Protein AF-X1NTW1-F1 (afdb_monomer_lite)

pLDDT: mean 96.29, std 2.19, range [83.81, 98.12]

Organism: NCBI:txid412755

Foldseek 3Di:
DELVLQDDPPPPLVVDAADEDDPVCVVVVVVVVVVQVVSQVVCCVVPVDHDGDDQSRNPHRYD

Secondary structure (DSSP, 8-state):
--GGGSPPTT-GGGGSPPBPPPGGGHHHHHHHHHHHHHHHHHHHHHHS------GGGGT--B-

InterPro domains:
  IPR023635 Peptide deformylase [PF01327] (5-63)
  IPR036821 Peptide deformylase superfamily [G3DSA:3.90.45.10] (1-63)
  IPR036821 Peptide deformylase superfamily [SSF56420] (4-63)

Radius of gyration: 12.17 Å; chains: 1; bounding box: 26×25×32 Å

Structure (mmCIF, N/CA/C/O backbone):
data_AF-X1NTW1-F1
#
_entry.id   AF-X1NTW1-F1
#
loop_
_atom_site.group_PDB
_atom_site.id
_atom_site.type_symbol
_atom_site.label_atom_id
_atom_site.label_alt_id
_atom_site.label_comp_id
_atom_site.label_asym_id
_atom_site.label_entity_id
_atom_site.label_seq_id
_atom_site.pdbx_PDB_ins_code
_atom_site.Cartn_x
_atom_site.Cartn_y
_atom_site.Cartn_z
_atom_site.occupancy
_atom_site.B_iso_or_equiv
_atom_site.auth_seq_id
_atom_site.auth_comp_id
_atom_site.auth_asym_id
_atom_site.auth_atom_id
_atom_site.pdbx_PDB_model_num
ATOM 1 N N . MET A 1 1 ? 9.898 3.558 3.447 1.00 83.81 1 MET A N 1
ATOM 2 C CA . MET A 1 1 ? 9.492 2.211 3.027 1.00 83.81 1 MET A CA 1
ATOM 3 C C . MET A 1 1 ? 10.025 1.984 1.623 1.00 83.81 1 MET A C 1
ATOM 5 O O . MET A 1 1 ? 9.948 2.935 0.853 1.00 83.81 1 MET A O 1
ATOM 9 N N . PRO A 1 2 ? 10.620 0.820 1.329 1.00 90.25 2 PRO A N 1
ATOM 10 C CA . PRO A 1 2 ? 11.180 0.483 0.024 1.00 90.25 2 PRO A CA 1
ATOM 11 C C . PRO A 1 2 ? 10.130 -0.096 -0.936 1.00 90.25 2 PRO A C 1
ATOM 13 O O . PRO A 1 2 ? 9.098 -0.614 -0.509 1.00 90.25 2 PRO A O 1
ATOM 16 N N . LEU A 1 3 ? 10.430 -0.101 -2.240 1.00 93.38 3 LEU A N 1
ATOM 17 C CA . LEU A 1 3 ? 9.557 -0.682 -3.276 1.00 93.38 3 LEU A CA 1
ATOM 18 C C . LEU A 1 3 ? 9.205 -2.163 -3.056 1.00 93.38 3 LEU A C 1
ATOM 20 O O . LEU A 1 3 ? 8.183 -2.626 -3.558 1.00 93.38 3 LEU A O 1
ATOM 24 N N . SER A 1 4 ? 10.030 -2.916 -2.322 1.00 92.12 4 SER A N 1
ATOM 25 C CA . SER A 1 4 ? 9.768 -4.321 -1.986 1.00 92.12 4 SER A CA 1
ATOM 26 C C . SER A 1 4 ? 8.576 -4.518 -1.045 1.00 92.12 4 SER A C 1
ATOM 28 O O . SER A 1 4 ? 8.062 -5.631 -0.971 1.00 92.12 4 SER A O 1
ATOM 30 N N . GLU A 1 5 ? 8.107 -3.465 -0.367 1.00 91.31 5 GLU A N 1
ATOM 31 C CA . GLU A 1 5 ? 6.889 -3.511 0.455 1.00 91.31 5 GLU A CA 1
ATOM 32 C C . GLU A 1 5 ? 5.599 -3.458 -0.379 1.00 91.31 5 GLU A C 1
ATOM 34 O O . GLU A 1 5 ? 4.516 -3.707 0.152 1.00 91.31 5 GLU A O 1
ATOM 39 N N . ILE A 1 6 ? 5.689 -3.172 -1.686 1.00 96.44 6 ILE A N 1
ATOM 40 C CA . ILE A 1 6 ? 4.526 -3.205 -2.575 1.00 96.44 6 ILE A CA 1
ATOM 41 C C . ILE A 1 6 ? 4.103 -4.662 -2.785 1.00 96.44 6 ILE A C 1
ATOM 43 O O . ILE A 1 6 ? 4.788 -5.451 -3.445 1.00 96.44 6 ILE A O 1
ATOM 47 N N . ARG A 1 7 ? 2.933 -5.007 -2.249 1.00 96.81 7 ARG A N 1
ATOM 48 C CA . ARG A 1 7 ? 2.305 -6.320 -2.412 1.00 96.81 7 ARG A CA 1
ATOM 49 C C . ARG A 1 7 ? 1.968 -6.568 -3.876 1.00 96.81 7 ARG A C 1
ATOM 51 O O . ARG A 1 7 ? 1.485 -5.685 -4.588 1.00 96.81 7 ARG A O 1
ATOM 58 N N . LYS A 1 8 ? 2.216 -7.797 -4.319 1.00 96.25 8 LYS A N 1
ATOM 59 C CA . LYS A 1 8 ? 1.974 -8.238 -5.695 1.00 96.25 8 LYS A CA 1
ATOM 60 C C . LYS A 1 8 ? 0.623 -8.935 -5.807 1.00 96.25 8 LYS A C 1
ATOM 62 O O . LYS A 1 8 ? 0.048 -9.376 -4.812 1.00 96.25 8 LYS A O 1
ATOM 67 N N . LEU A 1 9 ? 0.136 -9.049 -7.039 1.00 96.44 9 LEU A N 1
ATOM 68 C CA . LEU A 1 9 ? -1.067 -9.814 -7.346 1.00 96.44 9 LEU A CA 1
ATOM 69 C C . LEU A 1 9 ? -0.964 -11.234 -6.765 1.00 96.44 9 LEU A C 1
ATOM 71 O O . LEU A 1 9 ? 0.090 -11.863 -6.843 1.00 96.44 9 LEU A O 1
ATOM 75 N N . GLY A 1 10 ? -2.059 -11.714 -6.180 1.00 96.94 10 GLY A N 1
ATOM 76 C CA . GLY A 1 10 ? -2.108 -13.003 -5.484 1.00 96.94 10 GLY A CA 1
ATOM 77 C C . GLY A 1 10 ? -1.974 -12.895 -3.965 1.00 96.94 10 GLY A C 1
ATOM 78 O O . GLY A 1 10 ? -2.340 -13.835 -3.269 1.00 96.94 10 GLY A O 1
ATOM 79 N N . ASP A 1 11 ? -1.542 -11.748 -3.431 1.00 97.56 11 ASP A N 1
ATOM 80 C CA . ASP A 1 11 ? -1.575 -11.510 -1.987 1.00 97.56 11 ASP A CA 1
ATOM 81 C C . ASP A 1 11 ? -3.035 -11.429 -1.479 1.00 97.56 11 ASP A C 1
ATOM 83 O O . ASP A 1 11 ? -3.788 -10.564 -1.944 1.00 97.56 11 ASP A O 1
ATOM 87 N N . PRO A 1 12 ? -3.458 -12.281 -0.519 1.00 97.06 12 PRO A N 1
ATOM 88 C CA . PRO A 1 12 ? -4.832 -12.308 -0.014 1.00 97.06 12 PRO A CA 1
ATOM 89 C C . PRO A 1 12 ? -5.319 -10.977 0.566 1.00 97.06 12 PRO A C 1
ATOM 91 O O . PRO A 1 12 ? -6.522 -10.717 0.584 1.00 97.06 12 PRO A O 1
ATOM 94 N N . LEU A 1 13 ? -4.412 -10.124 1.054 1.00 96.31 13 LEU A N 1
ATOM 95 C CA . LEU A 1 13 ? -4.773 -8.826 1.615 1.00 96.31 13 LEU A CA 1
ATOM 96 C C . LEU A 1 13 ? -5.381 -7.896 0.557 1.00 96.31 13 LEU A C 1
ATOM 98 O O . LEU A 1 13 ? -6.285 -7.130 0.878 1.00 96.31 13 LEU A O 1
ATOM 102 N N . LEU A 1 14 ? -4.937 -7.999 -0.702 1.00 97.81 14 LEU A N 1
ATOM 103 C CA . LEU A 1 14 ? -5.408 -7.154 -1.806 1.00 97.81 14 LEU A CA 1
ATOM 104 C C . LEU A 1 14 ? -6.868 -7.420 -2.198 1.00 97.81 14 LEU A C 1
ATOM 106 O O . LEU A 1 14 ? -7.464 -6.611 -2.903 1.00 97.81 14 LEU A O 1
ATOM 110 N N . TYR A 1 15 ? -7.447 -8.522 -1.719 1.00 97.25 15 TYR A N 1
ATOM 111 C CA . TYR A 1 15 ? -8.844 -8.894 -1.948 1.00 97.25 15 TYR A CA 1
ATOM 112 C C . TYR A 1 15 ? -9.756 -8.550 -0.762 1.00 97.25 15 TYR A C 1
ATOM 114 O O . TYR A 1 15 ? -10.957 -8.816 -0.807 1.00 97.25 15 TYR A O 1
ATOM 122 N N . LYS A 1 16 ? -9.214 -7.971 0.318 1.00 97.62 16 LYS A N 1
ATOM 123 C CA . LYS A 1 16 ? -10.000 -7.554 1.485 1.00 97.62 16 LYS A CA 1
ATOM 124 C C . LYS A 1 16 ? -10.508 -6.124 1.322 1.00 97.62 16 LYS A C 1
ATOM 126 O O . LYS A 1 16 ? -9.824 -5.252 0.796 1.00 97.62 16 LYS A O 1
ATOM 131 N N . VAL A 1 17 ? -11.709 -5.871 1.839 1.00 97.88 17 VAL A N 1
ATOM 132 C CA . VAL A 1 17 ? -12.327 -4.539 1.820 1.00 97.88 17 VAL A CA 1
ATOM 133 C C . VAL A 1 17 ? -11.603 -3.605 2.793 1.00 97.88 17 VAL A C 1
ATOM 135 O O . VAL A 1 17 ? -11.462 -3.913 3.979 1.00 97.88 17 VAL A O 1
ATOM 138 N N . SER A 1 18 ? -11.185 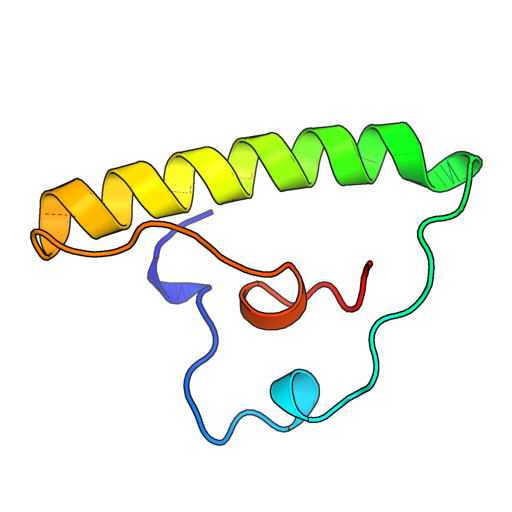-2.433 2.307 1.00 97.94 18 SER A N 1
ATOM 139 C CA . SER A 1 18 ? -10.618 -1.378 3.152 1.00 97.94 18 SER A CA 1
ATOM 140 C C . SER A 1 18 ? -11.638 -0.829 4.148 1.00 97.94 18 SER A C 1
ATOM 142 O O . SER A 1 18 ? -12.830 -0.687 3.857 1.00 97.94 18 SER A O 1
ATOM 144 N N . ARG A 1 19 ? -11.154 -0.454 5.330 1.00 97.69 19 ARG A N 1
ATOM 145 C CA . ARG A 1 19 ? -11.943 0.159 6.403 1.00 97.69 19 ARG A CA 1
ATOM 146 C C . ARG A 1 19 ? -11.865 1.678 6.299 1.00 97.69 19 ARG A C 1
ATOM 148 O O . ARG A 1 19 ? -10.846 2.193 5.854 1.00 97.69 19 ARG A O 1
ATOM 155 N N . LEU A 1 20 ? -12.902 2.379 6.751 1.00 98.12 20 LEU A N 1
ATOM 156 C CA . LEU A 1 20 ? -12.838 3.836 6.874 1.00 98.12 20 LEU A CA 1
ATOM 157 C C . LEU A 1 20 ? -11.714 4.245 7.831 1.00 98.12 20 LEU A C 1
ATOM 159 O O . LEU A 1 20 ? -11.492 3.588 8.856 1.00 98.12 20 LEU A O 1
ATOM 163 N N . VAL A 1 21 ? -11.027 5.330 7.488 1.00 97.69 21 VAL A N 1
ATOM 164 C CA . VAL A 1 21 ? -10.156 6.050 8.420 1.00 97.69 21 VAL A CA 1
ATOM 165 C C . VAL A 1 21 ? -10.998 6.658 9.540 1.00 97.69 21 VAL A C 1
ATOM 167 O O . VAL A 1 21 ? -12.011 7.312 9.285 1.00 97.69 21 VAL A O 1
ATOM 170 N N . LYS A 1 22 ? -10.581 6.441 10.788 1.00 97.56 22 LYS A N 1
ATOM 171 C CA . LYS A 1 22 ? -11.169 7.102 11.954 1.00 97.56 22 LYS A CA 1
ATOM 172 C C . LYS A 1 22 ? -10.438 8.405 12.278 1.00 97.56 22 LYS A C 1
ATOM 174 O O . LYS A 1 22 ? -9.293 8.609 11.880 1.00 97.56 22 LYS A O 1
ATOM 179 N N . GLN A 1 23 ? -11.096 9.282 13.030 1.00 97.44 23 GLN A N 1
ATOM 180 C CA . GLN A 1 23 ? -10.553 10.597 13.380 1.00 97.44 23 GLN A CA 1
ATOM 181 C C . GLN A 1 23 ? -9.254 10.514 14.200 1.00 97.44 23 GLN A C 1
ATOM 183 O O . GLN A 1 23 ? -8.344 11.311 13.993 1.00 97.44 23 GLN A O 1
ATOM 188 N N . ASP A 1 24 ? -9.141 9.522 15.080 1.00 97.62 24 ASP A N 1
ATOM 189 C CA . ASP A 1 24 ? -7.946 9.234 15.880 1.00 97.62 24 ASP A CA 1
ATOM 190 C C . ASP A 1 24 ? -6.776 8.671 15.052 1.00 97.62 24 ASP A C 1
ATOM 192 O O . ASP A 1 24 ? -5.635 8.682 15.504 1.00 97.62 24 ASP A O 1
ATOM 196 N N . GLU A 1 25 ? -7.027 8.231 13.817 1.00 97.44 25 GLU A N 1
ATOM 197 C CA . GLU A 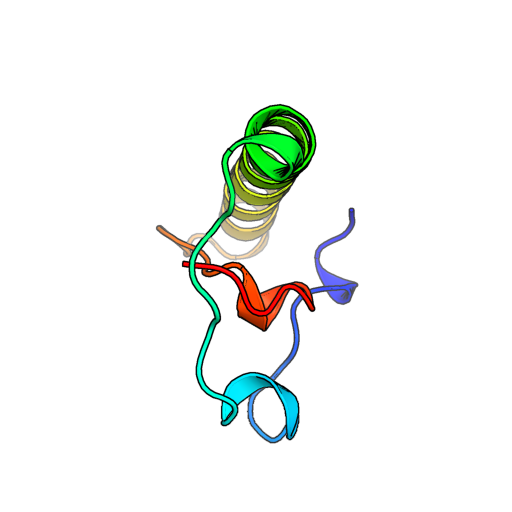1 25 ? -6.016 7.660 12.920 1.00 97.44 25 GLU A CA 1
ATOM 198 C C . GLU A 1 25 ? -5.472 8.679 11.902 1.00 97.44 25 GLU A C 1
ATOM 200 O O . GLU A 1 25 ? -4.568 8.352 11.130 1.00 97.44 25 GLU A O 1
ATOM 205 N N . ILE A 1 26 ? -5.994 9.914 11.879 1.00 96.31 26 ILE A N 1
ATOM 206 C CA . ILE A 1 26 ? -5.662 10.926 10.858 1.00 96.31 26 ILE A CA 1
ATOM 207 C C . ILE A 1 26 ? -4.154 11.176 10.772 1.00 96.31 26 ILE A C 1
ATOM 209 O O . ILE A 1 26 ? -3.602 11.213 9.671 1.00 96.31 26 ILE A O 1
ATOM 213 N N . GLU A 1 27 ? -3.470 11.314 11.908 1.00 96.88 27 GLU A N 1
ATOM 214 C CA . GLU A 1 27 ? -2.035 11.616 11.908 1.00 96.88 27 GLU A CA 1
ATOM 215 C C . GLU A 1 27 ? -1.200 10.439 11.376 1.00 96.88 27 GLU A C 1
ATOM 217 O O . GLU A 1 27 ? -0.259 10.608 10.592 1.00 96.88 27 GLU A O 1
ATOM 222 N N . THR A 1 28 ? -1.609 9.212 11.705 1.00 96.25 28 THR A N 1
ATOM 223 C CA . THR A 1 28 ? -1.012 7.991 11.153 1.00 96.25 28 THR A CA 1
ATOM 224 C C . THR A 1 28 ? -1.214 7.913 9.639 1.00 96.25 28 THR A C 1
ATOM 226 O O . THR A 1 28 ? -0.267 7.625 8.903 1.00 96.25 28 THR A O 1
ATOM 229 N N . ILE A 1 29 ? -2.414 8.232 9.147 1.00 96.81 29 ILE A N 1
ATOM 230 C CA . ILE A 1 29 ? -2.731 8.234 7.711 1.00 96.81 29 ILE A CA 1
ATOM 231 C C . ILE A 1 29 ? -1.978 9.332 6.962 1.00 96.81 29 ILE A C 1
ATOM 233 O O . ILE A 1 29 ? -1.514 9.106 5.841 1.00 96.81 29 ILE A O 1
ATOM 237 N N . ARG A 1 30 ? -1.780 10.501 7.579 1.00 96.88 30 ARG A N 1
ATOM 238 C CA . ARG A 1 30 ? -0.959 11.575 7.009 1.00 96.88 30 ARG A CA 1
ATOM 239 C C . ARG A 1 30 ? 0.472 11.098 6.780 1.00 96.88 30 ARG A C 1
ATOM 241 O O . ARG A 1 30 ? 1.004 11.221 5.675 1.00 96.88 30 ARG A O 1
ATOM 248 N N . SER A 1 31 ? 1.057 10.473 7.798 1.00 96.81 31 SER A N 1
ATOM 249 C CA . SER A 1 31 ? 2.394 9.882 7.719 1.00 96.81 31 SER A CA 1
ATOM 250 C C . SER A 1 31 ? 2.483 8.774 6.661 1.00 96.81 31 SER A C 1
ATOM 252 O O . SER A 1 31 ? 3.462 8.708 5.914 1.00 96.81 31 SER A O 1
ATOM 254 N N . LEU A 1 32 ? 1.458 7.922 6.555 1.00 96.50 32 LEU A N 1
ATOM 255 C CA . LEU A 1 32 ? 1.370 6.878 5.531 1.00 96.50 32 LEU A CA 1
ATOM 256 C C . LEU A 1 32 ? 1.312 7.470 4.116 1.00 96.50 32 LEU A C 1
ATOM 258 O O . LEU A 1 32 ? 2.047 7.028 3.235 1.00 96.50 32 LEU A O 1
ATOM 262 N N . THR A 1 33 ? 0.509 8.513 3.913 1.00 96.50 33 THR A N 1
ATOM 263 C CA . THR A 1 33 ? 0.341 9.185 2.614 1.00 96.50 33 THR A CA 1
ATOM 264 C C . THR A 1 33 ? 1.664 9.758 2.109 1.00 96.50 33 THR A C 1
ATOM 266 O O . THR A 1 33 ? 2.008 9.592 0.939 1.00 96.50 33 THR A O 1
ATOM 269 N N . ILE A 1 34 ? 2.461 10.362 2.996 1.00 97.06 34 ILE A N 1
ATOM 270 C CA . ILE A 1 34 ? 3.796 10.875 2.653 1.00 97.06 34 ILE A CA 1
ATOM 271 C C . ILE A 1 34 ? 4.718 9.736 2.199 1.00 97.06 34 ILE A C 1
ATOM 273 O O . ILE A 1 34 ? 5.432 9.870 1.202 1.00 97.06 34 ILE A O 1
ATOM 277 N N . LYS A 1 35 ? 4.699 8.596 2.900 1.00 96.56 35 LYS A N 1
ATOM 278 C CA . LYS A 1 35 ? 5.498 7.417 2.529 1.00 96.56 35 LYS A CA 1
ATOM 279 C C . LYS A 1 35 ? 5.054 6.833 1.181 1.00 96.56 35 LYS A C 1
ATOM 281 O O . LYS A 1 35 ? 5.905 6.542 0.345 1.00 96.56 35 LYS A O 1
ATOM 286 N N . MET A 1 36 ? 3.745 6.736 0.943 1.00 97.12 36 MET A N 1
ATOM 287 C CA . MET A 1 36 ? 3.164 6.284 -0.327 1.00 97.12 36 MET A CA 1
ATOM 288 C C . MET A 1 36 ? 3.522 7.212 -1.494 1.00 97.12 36 MET A C 1
ATOM 290 O O . MET A 1 36 ? 3.850 6.736 -2.577 1.00 97.12 36 MET A O 1
ATOM 294 N N . HIS A 1 37 ? 3.519 8.531 -1.279 1.00 96.75 37 HIS A N 1
ATOM 295 C CA . HIS A 1 37 ? 3.934 9.489 -2.302 1.00 96.75 37 HIS A CA 1
ATOM 296 C C . HIS A 1 37 ? 5.401 9.286 -2.704 1.00 96.75 37 HIS A C 1
ATOM 298 O O . HIS A 1 37 ? 5.710 9.215 -3.892 1.00 96.75 37 HIS A O 1
ATOM 304 N N . ARG A 1 38 ? 6.297 9.104 -1.724 1.00 96.44 38 ARG A N 1
ATOM 305 C CA . ARG A 1 38 ? 7.713 8.800 -1.987 1.00 96.44 38 ARG A CA 1
ATOM 306 C C . ARG A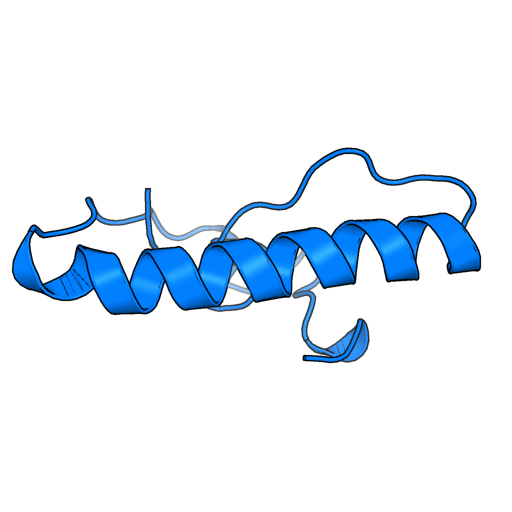 1 38 ? 7.889 7.491 -2.762 1.00 96.44 38 ARG A C 1
ATOM 308 O O . ARG A 1 38 ? 8.667 7.470 -3.707 1.00 96.44 38 ARG A O 1
ATOM 315 N N . LEU A 1 39 ? 7.123 6.447 -2.430 1.00 96.75 39 LEU A N 1
ATOM 316 C CA . LEU A 1 39 ? 7.132 5.190 -3.191 1.00 96.75 39 LEU A CA 1
ATOM 317 C C . LEU A 1 39 ? 6.736 5.383 -4.656 1.00 96.75 39 LEU A C 1
ATOM 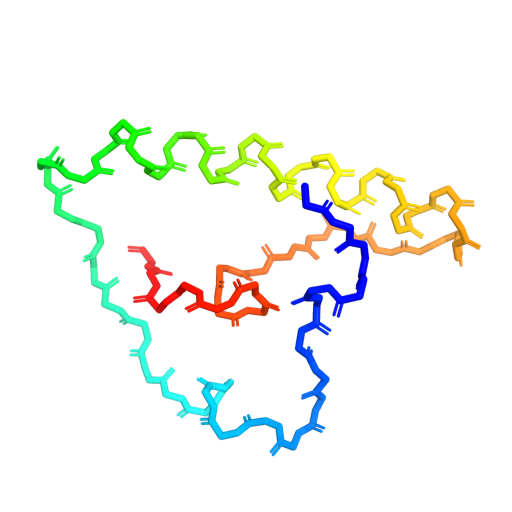319 O O . LEU A 1 39 ? 7.341 4.767 -5.526 1.00 96.75 39 LEU A O 1
ATOM 323 N N . ILE A 1 40 ? 5.733 6.222 -4.948 1.00 96.88 40 ILE A N 1
ATOM 324 C CA . ILE A 1 40 ? 5.352 6.519 -6.337 1.00 96.88 40 ILE A CA 1
ATOM 325 C C . ILE A 1 40 ? 6.527 7.168 -7.073 1.00 96.88 40 ILE A C 1
ATOM 327 O O . ILE A 1 40 ? 6.802 6.788 -8.208 1.00 96.88 40 ILE A O 1
ATOM 331 N N . LEU A 1 41 ? 7.224 8.123 -6.449 1.00 96.38 41 LEU A N 1
ATOM 332 C CA . LEU A 1 41 ? 8.381 8.781 -7.062 1.00 96.38 41 LEU A CA 1
ATOM 333 C C . LEU A 1 41 ? 9.522 7.790 -7.332 1.00 96.38 41 LEU A C 1
ATOM 335 O O . LEU A 1 41 ? 10.011 7.739 -8.455 1.00 96.38 41 LEU A O 1
ATOM 339 N N . GLU A 1 42 ? 9.870 6.949 -6.356 1.00 96.69 42 GLU A N 1
ATOM 340 C CA . GLU A 1 42 ? 10.913 5.922 -6.500 1.00 96.69 42 GLU A CA 1
ATOM 341 C C . GLU A 1 42 ? 10.542 4.878 -7.572 1.00 96.69 42 GLU A C 1
ATOM 343 O O . GLU A 1 42 ? 11.365 4.482 -8.397 1.00 96.69 42 GLU A O 1
ATOM 348 N N . PHE A 1 43 ? 9.273 4.457 -7.621 1.00 97.06 43 PHE A N 1
ATOM 349 C CA . PHE A 1 43 ? 8.791 3.517 -8.635 1.00 97.06 43 PHE A CA 1
ATOM 350 C C . PHE A 1 43 ? 8.859 4.139 -10.037 1.00 97.06 43 PHE A C 1
ATOM 352 O O . PHE A 1 43 ? 9.261 3.472 -10.991 1.00 97.06 43 PHE A O 1
ATOM 359 N N . ARG A 1 44 ? 8.502 5.424 -10.164 1.00 96.81 44 ARG A N 1
ATOM 360 C CA . ARG A 1 44 ? 8.589 6.174 -11.425 1.00 96.81 44 ARG A CA 1
ATOM 361 C C . ARG A 1 44 ? 10.016 6.332 -11.904 1.00 96.81 44 ARG A C 1
ATOM 363 O O . ARG A 1 44 ? 10.261 6.124 -13.086 1.00 96.81 44 ARG A O 1
ATOM 370 N N . GLU A 1 45 ? 10.931 6.679 -11.009 1.00 96.81 45 GLU A N 1
ATOM 371 C CA . GLU A 1 45 ? 12.353 6.789 -11.325 1.00 96.81 45 GLU A CA 1
ATOM 372 C C . GLU A 1 45 ? 12.903 5.455 -11.842 1.00 96.81 45 GLU A C 1
ATOM 374 O O . GLU A 1 45 ? 13.583 5.416 -12.863 1.00 96.81 45 GLU A O 1
ATOM 379 N N . LYS A 1 46 ? 12.533 4.345 -11.193 1.00 96.88 46 LYS A N 1
ATOM 380 C CA . LYS A 1 46 ? 13.030 3.013 -11.549 1.00 96.88 46 LYS A CA 1
ATOM 381 C C . LYS A 1 46 ? 12.426 2.427 -12.828 1.00 96.88 46 LYS A C 1
ATOM 383 O O . LYS A 1 46 ? 13.128 1.744 -13.569 1.00 96.88 46 LYS A O 1
ATOM 388 N N . TYR A 1 47 ? 11.128 2.618 -13.062 1.00 96.62 47 TYR A N 1
ATOM 389 C CA . TYR A 1 47 ? 10.393 1.896 -14.112 1.00 96.62 47 TYR A CA 1
ATOM 390 C C . TYR A 1 47 ? 9.772 2.799 -15.186 1.00 96.62 47 TYR A C 1
ATOM 392 O O . TYR A 1 47 ? 9.141 2.291 -16.110 1.00 96.62 47 TYR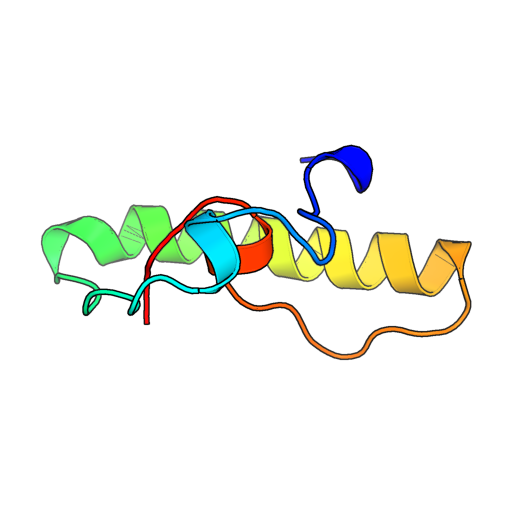 A O 1
ATOM 400 N N . GLY A 1 48 ? 9.884 4.126 -15.072 1.00 97.06 48 GLY A N 1
ATOM 401 C CA . GLY A 1 48 ? 9.289 5.075 -16.021 1.00 97.06 48 GLY A CA 1
ATOM 402 C C . GLY A 1 48 ? 7.753 5.120 -16.003 1.00 97.06 48 GLY A C 1
ATOM 403 O O . GLY A 1 48 ? 7.140 5.728 -16.879 1.00 97.06 48 GLY A O 1
ATOM 404 N N . ALA A 1 49 ? 7.109 4.487 -15.018 1.00 95.19 49 ALA A N 1
ATOM 405 C CA . ALA A 1 49 ? 5.655 4.358 -14.905 1.00 95.19 49 ALA A CA 1
ATOM 406 C C . ALA A 1 49 ? 5.187 4.494 -13.444 1.00 95.19 49 ALA A C 1
ATOM 408 O O . ALA A 1 49 ? 5.994 4.610 -12.535 1.00 95.19 49 ALA A O 1
ATOM 409 N N . GLY A 1 50 ? 3.873 4.476 -13.204 1.00 92.50 50 GLY A N 1
ATOM 410 C CA . GLY A 1 50 ? 3.284 4.604 -11.862 1.00 92.50 50 GLY A CA 1
ATOM 411 C C . GLY A 1 50 ? 2.771 6.020 -11.582 1.00 92.50 50 GLY A C 1
ATOM 412 O O . GLY A 1 50 ? 3.511 7.000 -11.597 1.00 92.50 50 GLY A O 1
ATOM 413 N N . ARG A 1 51 ? 1.458 6.153 -11.374 1.00 96.06 51 ARG A N 1
ATOM 414 C CA . ARG A 1 51 ? 0.795 7.449 -11.107 1.00 96.06 51 ARG A CA 1
ATOM 415 C C . ARG A 1 51 ? 0.130 7.512 -9.737 1.00 96.06 51 ARG A C 1
ATOM 417 O O . ARG A 1 51 ? -0.079 8.599 -9.217 1.00 96.06 51 ARG A O 1
ATOM 424 N N . ALA A 1 52 ? -0.210 6.357 -9.180 1.00 96.69 52 ALA A N 1
ATOM 425 C CA . ALA A 1 52 ? -0.960 6.229 -7.946 1.00 96.69 52 ALA A CA 1
ATOM 426 C C . ALA A 1 52 ? -0.608 4.905 -7.261 1.00 96.69 52 ALA A C 1
ATOM 428 O O . ALA A 1 52 ? -0.119 3.977 -7.909 1.00 96.69 52 ALA A O 1
ATOM 429 N N . ILE A 1 53 ? -0.891 4.836 -5.964 1.00 97.19 53 ILE A N 1
ATOM 430 C CA . ILE A 1 53 ? -0.818 3.631 -5.140 1.00 97.19 53 ILE A CA 1
ATOM 431 C C . ILE A 1 53 ? -1.944 3.687 -4.103 1.00 97.19 53 ILE A C 1
ATOM 433 O O . ILE A 1 53 ? -2.305 4.771 -3.643 1.00 97.19 53 ILE A O 1
ATOM 437 N N . ALA A 1 54 ? -2.508 2.536 -3.746 1.00 97.06 54 ALA A N 1
ATOM 438 C CA . ALA A 1 54 ? -3.532 2.406 -2.714 1.00 97.06 54 ALA A CA 1
ATOM 439 C C . ALA A 1 54 ? -2.943 1.826 -1.419 1.00 97.06 54 ALA A C 1
ATOM 441 O O . ALA A 1 54 ? -2.034 0.997 -1.460 1.00 97.06 54 ALA A O 1
ATOM 442 N N . ALA A 1 55 ? -3.491 2.218 -0.266 1.00 97.31 55 ALA A N 1
ATOM 443 C CA . ALA A 1 55 ? -3.018 1.773 1.048 1.00 97.31 55 ALA A CA 1
ATOM 444 C C . ALA A 1 55 ? -2.938 0.229 1.202 1.00 97.31 55 ALA A C 1
ATOM 446 O O . ALA A 1 55 ? -1.943 -0.261 1.743 1.00 97.31 55 ALA A O 1
ATOM 447 N N . PRO A 1 56 ? -3.868 -0.583 0.647 1.00 97.50 56 PRO A N 1
ATOM 448 C CA . PRO A 1 56 ? -3.757 -2.043 0.722 1.00 97.50 56 PRO A CA 1
ATOM 449 C C . PRO A 1 56 ? -2.502 -2.607 0.049 1.00 97.50 56 PRO A C 1
ATOM 451 O O . PRO A 1 56 ? -1.963 -3.614 0.507 1.00 97.50 56 PRO A O 1
ATOM 454 N N . GLN A 1 57 ? -1.990 -1.939 -0.993 1.00 97.31 57 GLN A N 1
ATOM 455 C CA . GLN A 1 57 ? -0.766 -2.355 -1.691 1.00 97.31 57 GLN A CA 1
ATOM 456 C C . GLN A 1 57 ? 0.474 -2.246 -0.807 1.00 97.31 57 GLN A C 1
ATOM 458 O O . GLN A 1 57 ? 1.485 -2.862 -1.117 1.00 97.31 57 GLN A O 1
ATOM 463 N N . VAL A 1 58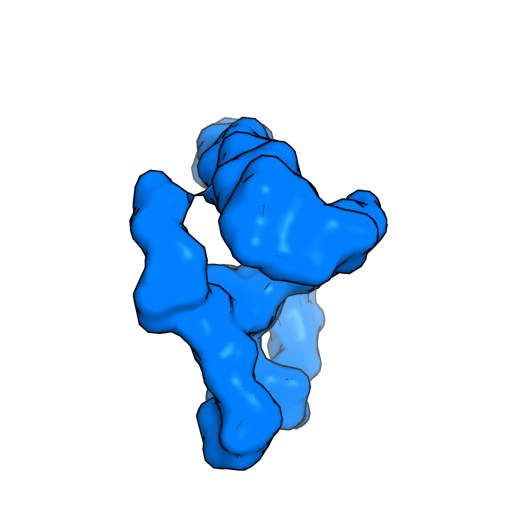 ? 0.383 -1.512 0.302 1.00 96.62 58 VAL A N 1
ATOM 464 C CA . VAL A 1 58 ? 1.446 -1.354 1.296 1.00 96.62 58 VAL A CA 1
ATOM 465 C C . VAL A 1 58 ? 1.081 -1.971 2.649 1.00 96.62 58 VAL A C 1
ATOM 467 O O . VAL A 1 58 ? 1.741 -1.720 3.648 1.00 96.62 58 VAL A O 1
ATOM 470 N N . GLY A 1 59 ? 0.037 -2.806 2.695 1.00 95.94 59 GLY A N 1
ATOM 471 C CA . GLY A 1 59 ? -0.373 -3.513 3.911 1.00 95.94 59 GLY A CA 1
ATOM 472 C C . GLY A 1 59 ? -1.479 -2.849 4.730 1.00 95.94 59 GLY A C 1
ATOM 473 O O . GLY A 1 59 ? -1.944 -3.454 5.691 1.00 95.94 59 GLY A O 1
ATOM 474 N N . GLU A 1 60 ? -1.949 -1.664 4.342 1.00 97.06 60 GLU A N 1
ATOM 475 C CA . GLU A 1 60 ? -2.881 -0.869 5.142 1.00 97.06 60 GLU A CA 1
ATOM 476 C C . GLU A 1 60 ? -4.298 -0.895 4.553 1.00 97.06 60 GLU A C 1
ATOM 478 O O . GLU A 1 60 ? -4.592 -0.273 3.534 1.00 97.06 60 GLU A O 1
ATOM 483 N N . LEU A 1 61 ? -5.224 -1.606 5.203 1.00 97.06 61 LEU A N 1
ATOM 484 C CA . LEU A 1 61 ? -6.626 -1.709 4.765 1.00 97.06 61 LEU A CA 1
ATOM 485 C C . LEU A 1 61 ? -7.440 -0.469 5.160 1.00 97.06 61 LEU A C 1
ATOM 487 O O . LEU A 1 61 ? -8.335 -0.539 6.011 1.00 97.06 61 LEU A O 1
ATOM 491 N N . LYS A 1 62 ? -7.114 0.670 4.545 1.00 97.19 62 LYS A N 1
ATOM 492 C CA . LYS A 1 62 ? -7.688 1.991 4.834 1.00 97.19 62 LYS A CA 1
ATOM 493 C C . LYS A 1 62 ? -8.216 2.676 3.571 1.00 97.19 62 LYS A C 1
ATOM 495 O O . LYS A 1 62 ? -7.669 2.469 2.487 1.00 97.19 62 LYS A O 1
ATOM 500 N N . ARG A 1 63 ? -9.308 3.429 3.718 1.00 94.25 63 ARG A N 1
ATOM 501 C CA . ARG A 1 63 ? -9.941 4.267 2.688 1.00 94.25 63 ARG A CA 1
ATOM 502 C C . ARG A 1 63 ? -10.481 5.554 3.294 1.00 94.25 63 ARG A C 1
ATOM 504 O O . ARG A 1 63 ? -10.939 5.494 4.461 1.00 94.25 63 ARG A O 1
#

Sequence (63 aa):
MPLSEIRKLGDPLLYKVSRLVKQDEIETIRSLTIKMHRLILEFREKYGAGRAIAAPQVGELKR